Protein AF-A0A7L8G8K6-F1 (afdb_monomer_lite)

Organism: NCBI:txid2724706

pLDDT: mean 93.9, std 5.92, range [66.94, 98.38]

Secondary structure (DSSP, 8-state):
-HHHHHHHHHHHTS---HHHHHHHHHHHHHHHH-HHHHHHHHTSPPPPPP--TTPPPHHHHHHHHHTTTSHHHHHTS-GGGG-

Radius of gyration: 22.26 Å; chains: 1; bounding box: 41×21×52 Å

InterPro domains:
  IPR011989 Armadillo-like helical [G3DSA:1.25.10.10] (1-83)
  IPR016024 Armadillo-type fold [SSF48371] (1-80)
  IPR026739 AP complex subunit beta [PTHR11134] (1-83)

Structure (mmCIF, N/CA/C/O backbone):
data_AF-A0A7L8G8K6-F1
#
_entry.id   AF-A0A7L8G8K6-F1
#
loop_
_atom_site.group_PDB
_atom_site.id
_atom_site.type_symbol
_atom_site.label_atom_id
_atom_site.label_alt_id
_atom_site.label_comp_id
_atom_site.label_asym_id
_atom_site.label_entity_id
_atom_site.label_seq_id
_atom_site.pdbx_PDB_ins_code
_atom_site.Cartn_x
_atom_site.Cartn_y
_atom_site.Cartn_z
_atom_site.occupancy
_atom_site.B_iso_or_equiv
_atom_site.auth_seq_id
_atom_site.auth_comp_id
_atom_site.auth_asym_id
_atom_site.auth_atom_id
_atom_site.pdbx_PDB_model_num
ATOM 1 N N . GLN A 1 1 ? -9.267 8.886 21.678 1.00 66.94 1 GLN A N 1
ATOM 2 C CA . GLN A 1 1 ? -9.854 7.931 20.708 1.00 66.94 1 GLN A CA 1
ATOM 3 C C . GLN A 1 1 ? -10.555 8.623 19.535 1.00 66.94 1 GLN A C 1
ATOM 5 O O . GLN A 1 1 ? -10.792 7.975 18.529 1.00 66.94 1 GLN A O 1
ATOM 10 N N . GLU A 1 2 ? -10.830 9.925 19.617 1.00 90.88 2 GLU A N 1
ATOM 11 C CA . GLU A 1 2 ? -11.515 10.689 18.564 1.00 90.88 2 GLU A CA 1
ATOM 12 C C . GLU A 1 2 ? -10.775 10.688 17.215 1.00 90.88 2 GLU A C 1
ATOM 14 O O . GLU A 1 2 ? -11.382 10.426 16.182 1.00 90.88 2 GLU A O 1
ATOM 19 N N . LEU A 1 3 ? -9.446 10.858 17.223 1.00 95.81 3 LEU A N 1
ATOM 20 C CA . LEU A 1 3 ? -8.642 10.878 15.996 1.00 95.81 3 LEU A CA 1
ATOM 21 C C . LEU A 1 3 ? -8.794 9.601 15.154 1.00 95.81 3 LEU A C 1
ATOM 23 O O . LEU A 1 3 ? -8.975 9.682 13.944 1.00 95.81 3 LEU A O 1
ATOM 27 N N . VAL A 1 4 ? -8.728 8.420 15.780 1.00 94.62 4 VAL A N 1
ATOM 28 C CA . VAL A 1 4 ? -8.807 7.149 15.039 1.00 94.62 4 VAL A CA 1
ATOM 29 C C . VAL A 1 4 ? -10.199 6.931 14.450 1.00 94.62 4 VAL A C 1
ATOM 31 O O . VAL A 1 4 ? -10.313 6.477 13.318 1.00 94.62 4 VAL A O 1
ATOM 34 N N . GLN A 1 5 ? -11.254 7.318 15.171 1.00 94.62 5 GLN A N 1
ATOM 35 C CA . GLN A 1 5 ? -12.624 7.244 14.661 1.00 94.62 5 GLN A CA 1
ATOM 36 C C . GLN A 1 5 ? -12.833 8.208 13.491 1.00 94.62 5 GLN A C 1
ATOM 38 O O . GLN A 1 5 ? -13.411 7.822 12.478 1.00 94.62 5 GLN A O 1
ATOM 43 N N . HIS A 1 6 ? -12.304 9.430 13.596 1.00 97.44 6 HIS A N 1
ATOM 44 C CA . HIS A 1 6 ? -12.387 10.420 12.528 1.00 97.44 6 HIS A CA 1
ATOM 45 C C . HIS A 1 6 ? -11.677 9.950 11.250 1.00 97.44 6 HIS A C 1
ATOM 47 O O . HIS A 1 6 ? -12.282 9.948 10.180 1.00 97.44 6 HIS A O 1
ATOM 53 N N . VAL A 1 7 ? -10.432 9.471 11.355 1.00 97.69 7 VAL A N 1
ATOM 54 C CA . VAL A 1 7 ? -9.669 8.981 10.192 1.00 97.69 7 VAL A CA 1
ATOM 55 C C . VAL A 1 7 ? -10.316 7.744 9.566 1.00 97.69 7 VAL A C 1
ATOM 57 O O . VAL A 1 7 ? -10.364 7.645 8.343 1.00 97.69 7 VAL A O 1
ATOM 60 N N . LEU A 1 8 ? -10.849 6.817 10.369 1.00 97.31 8 LEU A N 1
ATOM 61 C CA . LEU A 1 8 ? -11.568 5.655 9.838 1.00 97.31 8 LEU A CA 1
ATOM 62 C C . LEU A 1 8 ? -12.861 6.057 9.118 1.00 97.31 8 LEU A C 1
ATOM 64 O O . LEU A 1 8 ? -13.172 5.466 8.085 1.00 97.31 8 LEU A O 1
ATOM 68 N N . SER A 1 9 ? -13.583 7.071 9.608 1.00 97.19 9 SER A N 1
ATOM 69 C CA . SER A 1 9 ? -14.756 7.622 8.915 1.00 97.19 9 SER A CA 1
ATOM 70 C C . SER A 1 9 ? -14.368 8.196 7.555 1.00 97.19 9 SER A C 1
ATOM 72 O O . SER A 1 9 ? -14.923 7.776 6.544 1.00 97.19 9 SER A O 1
ATOM 74 N N . LEU A 1 10 ? -13.346 9.056 7.516 1.00 98.00 10 LEU A N 1
ATOM 75 C CA . LEU A 1 10 ? -12.842 9.633 6.266 1.00 98.00 10 LEU A CA 1
ATOM 76 C C . LEU A 1 10 ? -12.399 8.543 5.278 1.00 98.00 10 LEU A C 1
ATOM 78 O O . LEU A 1 10 ? -12.727 8.593 4.095 1.00 98.00 10 LEU A O 1
ATOM 82 N N . ALA A 1 11 ? -11.671 7.533 5.762 1.00 98.19 11 ALA A N 1
ATOM 83 C CA . ALA A 1 11 ? -11.149 6.463 4.921 1.00 98.19 11 ALA A CA 1
ATOM 84 C C . ALA A 1 11 ? -12.244 5.535 4.377 1.00 98.19 11 ALA A C 1
ATOM 86 O O . ALA A 1 11 ? -12.077 5.021 3.279 1.00 98.19 11 ALA A O 1
ATOM 87 N N . THR A 1 12 ? -13.334 5.299 5.117 1.00 97.06 12 THR A N 1
ATOM 88 C CA . THR A 1 12 ? -14.362 4.302 4.750 1.00 97.06 12 THR A CA 1
ATOM 89 C C . THR A 1 12 ? -15.628 4.894 4.136 1.00 97.06 12 THR A C 1
ATOM 91 O O . THR A 1 12 ? -16.226 4.244 3.279 1.00 97.06 12 THR A O 1
ATOM 94 N N . GLN A 1 13 ? -16.040 6.094 4.554 1.00 96.81 13 GLN A N 1
ATOM 95 C CA . GLN A 1 13 ? -17.289 6.732 4.120 1.00 96.81 13 GLN A CA 1
ATOM 96 C C . GLN A 1 13 ? -17.058 7.802 3.054 1.00 96.81 13 GLN A C 1
ATOM 98 O O . GLN A 1 13 ? -17.818 7.862 2.092 1.00 96.81 13 GLN A O 1
ATOM 103 N N . ASP A 1 14 ? -15.996 8.595 3.196 1.00 97.00 14 ASP A N 1
ATOM 104 C CA . ASP A 1 14 ? -15.778 9.787 2.366 1.00 97.00 14 ASP A CA 1
ATOM 105 C C . AS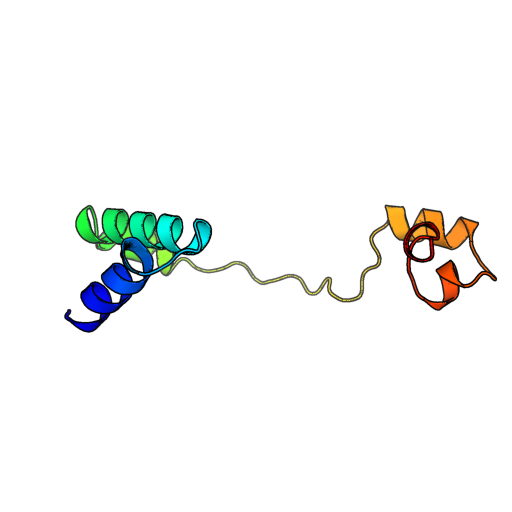P A 1 14 ? -14.746 9.570 1.247 1.00 97.00 14 ASP A C 1
ATOM 107 O O . ASP A 1 14 ? -14.518 10.454 0.422 1.00 97.00 14 ASP A O 1
ATOM 111 N N . SER A 1 15 ? -14.094 8.403 1.207 1.00 97.06 15 SER A N 1
ATOM 112 C CA . SER A 1 15 ? -13.106 8.082 0.179 1.00 97.06 15 SER A CA 1
ATOM 113 C C . SER A 1 15 ? -13.714 7.347 -1.012 1.00 97.06 15 SER A C 1
ATOM 115 O O . SER A 1 15 ? -14.328 6.287 -0.872 1.00 97.06 15 SER A O 1
ATOM 117 N N . ASP A 1 16 ? -13.430 7.849 -2.212 1.00 97.25 16 ASP A N 1
ATOM 118 C CA . ASP A 1 16 ? -13.748 7.164 -3.468 1.00 97.25 16 ASP A CA 1
ATOM 119 C C . ASP A 1 16 ? -12.700 6.110 -3.859 1.00 97.25 16 ASP A C 1
ATOM 121 O O . ASP A 1 16 ? -12.954 5.277 -4.732 1.00 97.25 16 ASP A O 1
ATOM 125 N N . ASN A 1 17 ? -11.525 6.109 -3.215 1.00 98.31 17 ASN A N 1
ATOM 126 C CA . ASN A 1 17 ? -10.460 5.158 -3.516 1.00 98.31 17 ASN A CA 1
ATOM 127 C C . ASN A 1 17 ? -10.789 3.784 -2.889 1.00 98.31 17 ASN A C 1
ATOM 129 O O . ASN A 1 17 ? -10.827 3.670 -1.660 1.00 98.31 17 ASN A O 1
ATOM 133 N N . PRO A 1 18 ? -11.012 2.729 -3.699 1.00 97.75 18 PRO A N 1
ATOM 134 C CA . PRO A 1 18 ? -11.371 1.412 -3.179 1.00 97.75 18 PRO A CA 1
ATOM 135 C C . PRO A 1 18 ? -10.273 0.789 -2.303 1.00 97.75 18 PRO A C 1
ATOM 137 O O . PRO A 1 18 ? -10.612 0.200 -1.282 1.00 97.75 18 PRO A O 1
ATOM 140 N N . ASP A 1 19 ? -8.988 0.983 -2.623 1.00 98.38 19 ASP A N 1
ATOM 141 C CA . ASP A 1 19 ? -7.873 0.472 -1.807 1.00 98.38 19 ASP A CA 1
ATOM 142 C C . ASP A 1 19 ? -7.848 1.139 -0.424 1.00 98.38 19 ASP A C 1
ATOM 144 O O . ASP A 1 19 ? -7.732 0.471 0.605 1.00 98.38 19 ASP A O 1
ATOM 148 N N . LEU A 1 20 ? -8.049 2.462 -0.378 1.00 98.38 20 LEU A N 1
ATOM 149 C CA . LEU A 1 20 ? -8.088 3.195 0.888 1.00 98.38 20 LEU A CA 1
ATOM 150 C C . LEU A 1 20 ? -9.276 2.762 1.760 1.00 98.38 20 LEU A C 1
ATOM 152 O O . LEU A 1 20 ? -9.098 2.550 2.964 1.00 98.38 20 LEU A O 1
ATOM 156 N N . ARG A 1 21 ? -10.462 2.580 1.162 1.00 98.38 21 ARG A N 1
ATOM 157 C CA . ARG A 1 21 ? -11.651 2.084 1.875 1.00 98.38 21 ARG A CA 1
ATOM 158 C C . ARG A 1 21 ? -11.448 0.686 2.434 1.00 98.38 21 ARG A C 1
ATOM 160 O O . ARG A 1 21 ? -11.739 0.460 3.610 1.00 98.38 21 ARG A O 1
ATOM 167 N N . ASP A 1 22 ? -10.926 -0.230 1.625 1.00 98.25 22 ASP A N 1
ATOM 168 C CA . ASP A 1 22 ? -10.689 -1.609 2.049 1.00 98.25 22 ASP A CA 1
ATOM 169 C C . ASP A 1 22 ? -9.682 -1.658 3.197 1.00 98.25 22 ASP A C 1
ATOM 171 O O . ASP A 1 22 ? -9.949 -2.279 4.232 1.00 98.25 22 ASP A O 1
ATOM 175 N N . ARG A 1 23 ? -8.571 -0.921 3.089 1.00 98.25 23 ARG A N 1
ATOM 176 C CA . ARG A 1 23 ? -7.599 -0.796 4.185 1.00 98.25 23 ARG A CA 1
ATOM 177 C C . ARG A 1 23 ? -8.219 -0.180 5.437 1.00 98.25 23 ARG A C 1
ATOM 179 O O . ARG A 1 23 ? -7.950 -0.660 6.540 1.00 98.25 23 ARG A O 1
ATOM 186 N N . GLY A 1 24 ? -9.075 0.829 5.284 1.00 97.88 24 GLY A N 1
ATOM 187 C CA . GLY A 1 24 ? -9.849 1.413 6.379 1.00 97.88 24 GLY A CA 1
ATOM 188 C C . GLY A 1 24 ? -10.707 0.371 7.101 1.00 97.88 24 GLY A C 1
ATOM 189 O O . GLY A 1 24 ? -10.620 0.244 8.324 1.00 97.88 24 GLY A O 1
ATOM 190 N N . PHE A 1 25 ? -11.474 -0.439 6.366 1.00 98.12 25 PHE A N 1
ATOM 191 C CA . PHE A 1 25 ? -12.294 -1.501 6.958 1.00 98.12 25 PHE A CA 1
ATOM 192 C C . PHE A 1 25 ? -11.466 -2.625 7.588 1.00 98.12 25 PHE A C 1
ATOM 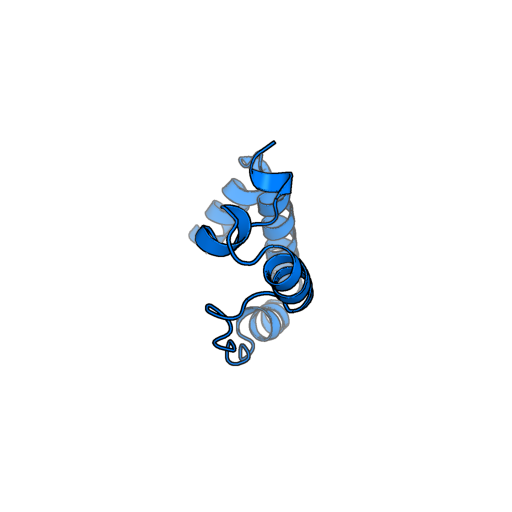194 O O . PHE A 1 25 ? -11.860 -3.134 8.640 1.00 98.12 25 PHE A O 1
ATOM 201 N N . ILE A 1 26 ? -10.328 -3.003 6.997 1.00 98.06 26 ILE A N 1
ATOM 202 C CA . ILE A 1 26 ? -9.404 -3.986 7.586 1.00 98.06 26 ILE A CA 1
ATOM 203 C C . ILE A 1 26 ? -8.924 -3.492 8.953 1.00 98.06 26 ILE A C 1
ATOM 205 O O . ILE A 1 26 ? -9.060 -4.216 9.941 1.00 98.06 26 ILE A O 1
ATOM 209 N N . TYR A 1 27 ? -8.431 -2.251 9.038 1.00 97.44 27 TYR A N 1
ATOM 210 C CA . TYR A 1 27 ? -7.975 -1.689 10.310 1.00 97.44 27 TYR A CA 1
ATOM 211 C C . TYR A 1 27 ? -9.111 -1.516 11.315 1.00 97.44 27 TYR A C 1
ATOM 213 O O . TYR A 1 27 ? -8.923 -1.828 12.490 1.00 97.44 27 TYR A O 1
ATOM 221 N N . TRP A 1 28 ? -10.293 -1.079 10.873 1.00 97.31 28 TRP A N 1
ATOM 222 C CA . TRP A 1 28 ? -11.458 -0.948 11.747 1.00 97.31 28 TRP A CA 1
ATOM 223 C C . TRP A 1 28 ? -11.812 -2.291 12.388 1.00 97.31 28 TRP A C 1
ATOM 225 O O . TRP A 1 28 ? -11.915 -2.385 13.616 1.00 97.31 28 TRP A O 1
ATOM 235 N N . ARG A 1 29 ? -11.969 -3.339 11.570 1.00 97.81 29 ARG A N 1
ATOM 236 C CA . ARG A 1 29 ? -12.310 -4.687 12.041 1.00 97.81 29 ARG A CA 1
ATOM 237 C C . ARG A 1 29 ? -11.233 -5.215 12.981 1.00 97.81 29 ARG A C 1
ATOM 239 O O . ARG A 1 29 ? -11.563 -5.623 14.086 1.00 97.81 29 ARG A O 1
ATOM 246 N N . LEU A 1 30 ? -9.960 -5.117 12.597 1.00 97.06 30 LEU A N 1
ATOM 247 C CA . LEU A 1 30 ? -8.843 -5.591 13.414 1.00 97.06 30 LEU A CA 1
ATOM 248 C C . LEU A 1 30 ? -8.807 -4.908 14.792 1.00 97.06 30 LEU A C 1
ATOM 250 O O . LEU A 1 30 ? -8.766 -5.592 15.811 1.00 97.06 30 LEU A O 1
ATOM 254 N N . LEU A 1 31 ? -8.908 -3.575 14.834 1.00 95.88 31 LEU A N 1
ATOM 255 C CA . LEU A 1 31 ? -8.899 -2.801 16.083 1.00 95.88 31 LEU A CA 1
ATOM 256 C C . LEU A 1 31 ? -10.129 -3.050 16.961 1.00 95.88 31 LEU A C 1
ATOM 258 O O . LEU A 1 31 ? -10.022 -2.996 18.183 1.00 95.88 31 LEU A O 1
ATOM 262 N N . SER A 1 32 ? -11.294 -3.285 16.354 1.00 94.88 32 SER A N 1
ATOM 263 C CA . SER A 1 32 ? -12.541 -3.512 17.099 1.00 94.88 32 SER A CA 1
ATOM 264 C C . SER A 1 32 ? -12.674 -4.950 17.601 1.00 94.88 32 SER A C 1
ATOM 266 O O . SER A 1 32 ? -13.379 -5.185 18.579 1.00 94.88 32 SER A O 1
ATOM 268 N N . THR A 1 33 ? -12.026 -5.908 16.934 1.00 97.19 33 THR A N 1
ATOM 269 C CA . THR A 1 33 ? -12.051 -7.325 17.310 1.00 97.19 33 THR A CA 1
ATOM 270 C C . THR A 1 33 ? -10.980 -7.659 18.342 1.00 97.19 33 THR A C 1
ATOM 272 O O . THR A 1 33 ? -11.306 -8.264 19.359 1.00 97.19 33 THR A O 1
ATOM 275 N N . ASP A 1 34 ? -9.722 -7.277 18.103 1.00 97.06 34 ASP A N 1
ATOM 276 C CA . ASP A 1 34 ? -8.613 -7.607 19.001 1.00 97.06 34 ASP A CA 1
ATOM 277 C C . ASP A 1 34 ? -7.478 -6.564 18.912 1.00 97.06 34 ASP A C 1
ATOM 279 O O . ASP A 1 34 ? -6.611 -6.640 18.033 1.00 97.06 34 ASP A O 1
ATOM 283 N N . PRO A 1 35 ? -7.434 -5.595 19.846 1.00 95.12 35 PRO A N 1
ATOM 284 C CA . PRO A 1 35 ? -6.359 -4.608 19.913 1.00 95.12 35 PRO A CA 1
ATOM 285 C C . PRO A 1 35 ? -4.967 -5.200 20.184 1.00 95.12 35 PRO A C 1
ATOM 287 O O . PRO A 1 35 ?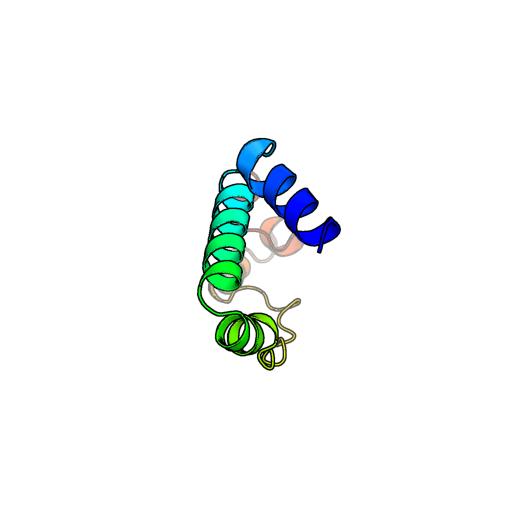 -3.969 -4.587 19.799 1.00 95.12 35 PRO A O 1
ATOM 290 N N . ALA A 1 36 ? -4.874 -6.354 20.854 1.00 97.00 36 ALA A N 1
ATOM 291 C CA . ALA A 1 36 ? -3.592 -6.997 21.132 1.00 97.00 36 ALA A CA 1
ATOM 292 C C . ALA A 1 36 ? -3.033 -7.634 19.855 1.00 97.00 36 ALA A C 1
ATOM 294 O O . ALA A 1 36 ? -1.892 -7.352 19.489 1.00 97.00 36 ALA A O 1
ATOM 295 N N . ALA A 1 37 ? -3.855 -8.379 19.110 1.00 96.12 37 ALA A N 1
ATOM 296 C CA . ALA A 1 37 ? -3.469 -8.882 17.791 1.00 96.12 37 ALA A CA 1
ATOM 297 C C . ALA A 1 37 ? -3.170 -7.740 16.806 1.00 96.12 37 ALA A C 1
ATOM 299 O O . ALA A 1 37 ? -2.207 -7.818 16.043 1.00 96.12 37 ALA A O 1
ATOM 300 N N . ALA A 1 38 ? -3.940 -6.645 16.850 1.00 96.81 38 ALA A N 1
ATOM 301 C CA . ALA A 1 38 ? -3.677 -5.465 16.029 1.00 96.81 38 ALA A CA 1
ATOM 302 C C . ALA A 1 38 ? -2.264 -4.908 16.253 1.00 96.81 38 ALA A C 1
ATOM 304 O O . ALA A 1 38 ? -1.589 -4.528 15.295 1.00 96.81 38 ALA A O 1
ATOM 305 N N . LYS A 1 39 ? -1.806 -4.886 17.509 1.00 97.25 39 LYS A N 1
ATOM 306 C CA . LYS A 1 39 ? -0.458 -4.444 17.866 1.00 97.25 39 LYS A CA 1
ATOM 307 C C . LYS A 1 39 ? 0.604 -5.354 17.253 1.00 97.25 39 LYS A C 1
ATOM 309 O O . LYS A 1 39 ? 1.508 -4.840 16.602 1.00 97.25 39 LYS A O 1
ATOM 314 N N . GLU A 1 40 ? 0.468 -6.667 17.420 1.00 97.75 40 GLU A N 1
ATOM 315 C CA . GLU A 1 40 ? 1.429 -7.643 16.890 1.00 97.75 40 GLU A CA 1
ATOM 316 C C . GLU A 1 40 ? 1.508 -7.603 15.360 1.00 97.75 40 GLU A C 1
ATOM 318 O O . GLU A 1 40 ? 2.589 -7.720 14.798 1.00 97.75 40 GLU A O 1
ATOM 323 N N . VAL A 1 41 ? 0.386 -7.374 14.672 1.00 96.81 41 VAL A N 1
ATOM 324 C CA . VAL A 1 41 ? 0.355 -7.288 13.204 1.00 96.81 41 VAL A CA 1
ATOM 325 C C . VAL A 1 41 ? 0.931 -5.964 12.697 1.00 96.81 41 VAL A C 1
ATOM 327 O O . VAL A 1 41 ? 1.766 -5.948 11.796 1.00 96.81 41 VAL A O 1
ATOM 330 N N . VAL A 1 42 ? 0.467 -4.832 13.235 1.00 96.31 42 VAL A N 1
ATOM 331 C CA . VAL A 1 42 ? 0.796 -3.500 12.691 1.00 96.31 42 VAL A CA 1
ATOM 332 C C . VAL A 1 42 ? 2.179 -3.025 13.137 1.00 96.31 42 VAL A C 1
ATOM 334 O O . VAL A 1 42 ? 2.854 -2.324 12.379 1.00 96.31 42 VAL A O 1
ATOM 337 N N . LEU A 1 43 ? 2.601 -3.396 14.349 1.00 97.25 43 LEU A N 1
ATOM 338 C CA . LEU A 1 43 ? 3.905 -3.046 14.920 1.00 97.25 43 LEU A CA 1
ATOM 339 C C . LEU A 1 43 ? 4.915 -4.200 14.853 1.00 97.25 43 LEU A C 1
ATOM 341 O O . LEU A 1 43 ? 5.927 -4.146 15.551 1.00 97.25 43 LEU A O 1
ATOM 345 N N . ALA A 1 44 ? 4.660 -5.217 14.025 1.00 97.81 44 ALA A N 1
ATOM 346 C CA . ALA A 1 44 ? 5.631 -6.266 13.737 1.00 97.81 44 ALA A CA 1
ATOM 347 C C . ALA A 1 44 ? 6.974 -5.668 13.287 1.00 97.81 44 ALA A C 1
ATOM 349 O O . ALA A 1 44 ? 7.017 -4.639 12.600 1.00 97.81 44 ALA A O 1
ATOM 350 N N . GLU A 1 45 ? 8.069 -6.346 13.631 1.00 97.44 45 GLU A N 1
ATOM 351 C CA . GLU A 1 45 ? 9.385 -6.023 13.091 1.00 97.44 45 GLU A CA 1
ATOM 352 C C . GLU A 1 45 ? 9.343 -6.154 11.566 1.00 97.44 45 GLU A C 1
ATOM 354 O O . GLU A 1 45 ? 9.060 -7.218 11.011 1.00 97.44 45 GLU A O 1
ATOM 359 N N . LYS A 1 46 ? 9.569 -5.034 10.878 1.00 95.50 46 LYS A N 1
ATOM 360 C CA . LYS A 1 46 ? 9.592 -5.012 9.419 1.00 95.50 46 LYS A CA 1
ATOM 361 C C . LYS A 1 46 ? 10.960 -5.506 8.961 1.00 95.50 46 L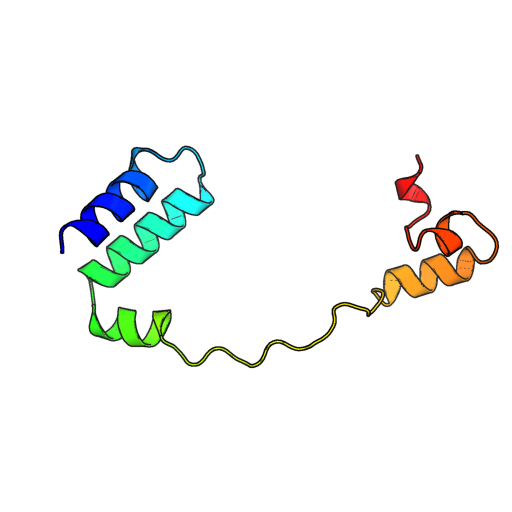YS A C 1
ATOM 363 O O . LYS A 1 46 ? 11.962 -5.035 9.502 1.00 95.50 46 LYS A O 1
ATOM 368 N N . PRO A 1 47 ? 11.021 -6.414 7.975 1.00 94.88 47 PRO A N 1
ATOM 369 C CA . PRO A 1 47 ? 12.298 -6.868 7.452 1.00 94.88 47 PRO A CA 1
ATOM 370 C C . PRO A 1 47 ? 13.086 -5.686 6.880 1.00 94.88 47 PRO A C 1
ATOM 372 O O . PRO A 1 47 ? 12.506 -4.695 6.425 1.00 94.88 47 PRO A O 1
ATOM 375 N N . LEU A 1 48 ? 14.413 -5.810 6.890 1.00 93.69 48 LEU A N 1
ATOM 376 C CA . LEU A 1 48 ? 15.284 -4.857 6.213 1.00 93.69 48 LEU A CA 1
ATOM 377 C C . LEU A 1 48 ? 14.938 -4.839 4.722 1.00 93.69 48 LEU A C 1
ATOM 379 O O . LEU A 1 48 ? 14.833 -5.887 4.085 1.00 93.69 48 LEU A O 1
ATOM 383 N N . ILE A 1 49 ? 14.737 -3.641 4.179 1.00 90.31 49 ILE A N 1
ATOM 384 C CA . ILE A 1 49 ? 14.502 -3.454 2.749 1.00 90.31 49 ILE A CA 1
ATOM 385 C C . ILE A 1 49 ? 15.852 -3.618 2.044 1.00 90.31 49 ILE A C 1
ATOM 387 O O . ILE A 1 49 ? 16.818 -2.953 2.411 1.00 90.31 49 ILE A O 1
ATOM 391 N N . SER A 1 50 ? 15.914 -4.522 1.065 1.00 87.56 50 SER A N 1
ATOM 392 C CA . SER A 1 50 ? 17.083 -4.703 0.198 1.00 87.56 50 SER A CA 1
ATOM 393 C C . SER A 1 50 ? 17.261 -3.483 -0.713 1.00 87.56 50 SER A C 1
ATOM 395 O O . SER A 1 50 ? 16.281 -2.949 -1.235 1.00 87.56 50 SER A O 1
ATOM 397 N N . GLU A 1 51 ? 18.500 -3.038 -0.913 1.00 80.75 51 GLU A N 1
ATOM 398 C CA . GLU A 1 51 ? 18.833 -1.940 -1.826 1.00 80.75 51 GLU A CA 1
ATOM 399 C C . GLU A 1 51 ? 18.978 -2.482 -3.260 1.00 80.75 51 GLU A C 1
ATOM 401 O O . GLU A 1 51 ? 20.073 -2.799 -3.713 1.00 80.75 51 GLU A O 1
ATOM 406 N N . GLU A 1 52 ? 17.861 -2.621 -3.978 1.00 78.69 52 GLU A N 1
ATOM 407 C CA . GLU A 1 52 ? 17.834 -3.111 -5.375 1.00 78.69 52 GLU A CA 1
ATOM 408 C C . GLU A 1 52 ? 17.551 -2.002 -6.403 1.00 78.69 52 GLU A C 1
ATOM 410 O O . GLU A 1 52 ? 17.301 -2.275 -7.573 1.00 78.69 52 GLU A O 1
ATOM 415 N N . THR A 1 53 ? 17.604 -0.735 -5.986 1.00 73.31 53 THR A N 1
ATOM 416 C CA . THR A 1 53 ? 17.117 0.420 -6.761 1.00 73.31 53 THR A CA 1
ATOM 417 C C . THR A 1 53 ? 17.806 0.615 -8.117 1.00 73.31 53 THR A C 1
ATOM 419 O O . THR A 1 53 ? 17.186 1.146 -9.036 1.00 73.31 53 THR A O 1
ATOM 422 N N . ASP A 1 54 ? 19.055 0.166 -8.261 1.00 78.69 54 ASP A N 1
ATOM 423 C CA . ASP A 1 54 ? 19.859 0.371 -9.474 1.00 78.69 54 ASP A CA 1
ATOM 424 C C . ASP A 1 54 ? 19.951 -0.877 -10.369 1.00 78.69 54 ASP A C 1
ATOM 426 O O . ASP A 1 54 ? 20.620 -0.857 -11.407 1.00 78.69 54 ASP A O 1
ATOM 430 N N . LEU A 1 55 ? 19.301 -1.981 -9.983 1.00 84.56 55 LEU A N 1
ATOM 431 C CA . LEU A 1 55 ? 19.320 -3.204 -10.777 1.00 84.56 55 LEU A CA 1
ATOM 432 C C . LEU A 1 55 ? 18.340 -3.092 -11.946 1.00 84.56 55 LEU A C 1
ATOM 434 O O . LEU A 1 55 ? 17.144 -2.866 -11.777 1.00 84.56 55 LEU A O 1
ATOM 438 N N . ILE A 1 56 ? 18.858 -3.305 -13.153 1.00 87.88 56 ILE A N 1
ATOM 439 C CA . ILE A 1 56 ? 18.027 -3.531 -14.333 1.00 87.88 56 ILE A CA 1
ATOM 440 C C . ILE A 1 56 ? 17.466 -4.950 -14.228 1.00 87.88 56 ILE A C 1
ATOM 442 O O . ILE A 1 56 ? 18.217 -5.893 -13.965 1.00 87.88 56 ILE A O 1
ATOM 446 N N . GLU A 1 57 ? 16.157 -5.106 -14.441 1.00 91.31 57 GLU A N 1
ATOM 447 C CA . GLU A 1 57 ? 15.525 -6.425 -14.498 1.00 91.31 57 GLU A CA 1
ATOM 448 C C . GLU A 1 57 ? 16.278 -7.307 -15.517 1.00 91.31 57 GLU A C 1
ATOM 450 O O . GLU A 1 57 ? 16.490 -6.860 -16.647 1.00 91.31 57 GLU A O 1
ATOM 455 N N . PRO A 1 58 ? 16.695 -8.541 -15.171 1.00 92.06 58 PRO A N 1
ATOM 456 C CA . PRO A 1 58 ? 17.527 -9.362 -16.057 1.00 92.06 58 PRO A CA 1
ATOM 457 C C . PRO A 1 58 ? 16.930 -9.575 -17.454 1.00 92.06 58 PRO A C 1
ATOM 459 O O . PRO A 1 58 ? 17.649 -9.562 -18.447 1.00 92.06 58 PRO A O 1
ATOM 462 N N . THR A 1 59 ? 15.607 -9.699 -17.537 1.00 93.75 59 THR A N 1
ATOM 463 C CA . THR A 1 59 ? 14.859 -9.842 -18.794 1.00 93.75 59 THR A CA 1
ATOM 464 C C . THR A 1 59 ? 14.983 -8.596 -19.677 1.00 93.75 59 THR A C 1
ATOM 466 O O . THR A 1 59 ? 15.251 -8.709 -20.873 1.00 93.75 59 THR A O 1
ATOM 469 N N . LEU A 1 60 ? 14.852 -7.405 -19.086 1.00 93.56 60 LEU A N 1
ATOM 470 C CA . LEU A 1 60 ? 15.054 -6.132 -19.769 1.00 93.56 60 LEU A CA 1
ATOM 471 C C . LEU A 1 60 ? 16.521 -5.962 -20.175 1.00 93.56 60 LEU A C 1
ATOM 473 O O . LEU A 1 60 ? 16.800 -5.462 -21.261 1.00 93.56 60 LEU A O 1
ATOM 477 N N . LEU A 1 61 ? 17.469 -6.386 -19.338 1.00 94.19 61 LEU A N 1
ATOM 478 C CA . LEU A 1 61 ? 18.891 -6.324 -19.669 1.00 94.19 61 LEU A CA 1
ATOM 479 C C . LEU A 1 61 ? 19.220 -7.167 -20.911 1.00 94.19 61 LEU A C 1
ATOM 481 O O . LEU A 1 61 ? 19.885 -6.666 -21.818 1.00 94.19 61 LEU A O 1
ATOM 485 N N . ASP A 1 62 ? 18.721 -8.403 -20.981 1.00 95.31 62 ASP A N 1
ATOM 486 C CA . ASP A 1 62 ? 18.907 -9.292 -22.135 1.00 95.31 62 ASP A CA 1
ATOM 487 C C . ASP A 1 62 ? 18.338 -8.679 -23.430 1.00 95.31 62 ASP A C 1
ATOM 489 O O . ASP A 1 62 ? 18.961 -8.741 -24.497 1.00 95.31 62 ASP A O 1
ATOM 493 N N . GLU A 1 63 ? 17.182 -8.016 -23.337 1.00 94.31 63 GLU A N 1
ATOM 494 C CA . GLU A 1 63 ? 16.583 -7.278 -24.451 1.00 94.31 63 GLU A CA 1
ATOM 495 C C . GLU A 1 63 ? 17.449 -6.076 -24.865 1.00 94.31 63 GLU A C 1
ATOM 497 O O . GLU A 1 63 ? 17.752 -5.892 -26.047 1.00 94.31 63 GLU A O 1
ATOM 502 N N . LEU A 1 64 ? 17.916 -5.274 -23.904 1.00 95.31 64 LEU A N 1
ATOM 503 C CA . LEU A 1 64 ? 18.765 -4.112 -24.175 1.00 95.31 64 LEU A CA 1
ATOM 504 C C . LEU A 1 64 ? 20.118 -4.504 -24.786 1.00 95.31 64 LEU A C 1
ATOM 506 O O . LEU A 1 64 ? 20.634 -3.758 -25.623 1.00 95.31 64 LEU A O 1
ATOM 510 N N . ILE A 1 65 ? 20.663 -5.677 -24.441 1.00 95.69 65 ILE A N 1
ATOM 511 C CA . ILE A 1 65 ? 21.873 -6.234 -25.067 1.00 95.69 65 ILE A CA 1
ATOM 512 C C . ILE A 1 65 ? 21.647 -6.493 -26.564 1.00 95.69 65 ILE A C 1
ATOM 514 O O . ILE A 1 65 ? 22.516 -6.174 -27.380 1.00 95.69 65 ILE A O 1
ATOM 518 N N . CYS A 1 66 ? 20.468 -6.986 -26.957 1.00 95.94 66 CYS A N 1
ATOM 519 C CA . CYS A 1 66 ? 20.103 -7.147 -28.372 1.00 95.94 66 CYS A CA 1
ATOM 520 C C . CYS A 1 66 ? 19.970 -5.802 -29.113 1.00 95.94 66 CYS A C 1
ATOM 522 O O . CYS A 1 66 ? 20.019 -5.760 -30.344 1.00 95.94 66 CYS A O 1
ATOM 524 N N . HIS A 1 67 ? 19.824 -4.704 -28.369 1.00 94.06 67 HIS A N 1
ATOM 525 C CA . HIS A 1 67 ? 19.586 -3.354 -28.872 1.00 94.06 67 HIS A CA 1
ATOM 526 C C . HIS A 1 67 ? 20.730 -2.370 -28.575 1.00 94.06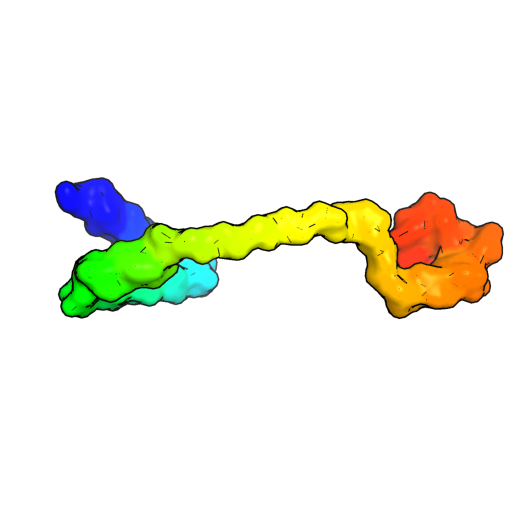 67 HIS A C 1
ATOM 528 O O . HIS A 1 67 ? 20.517 -1.151 -28.622 1.00 94.06 67 HIS A O 1
ATOM 534 N N . ILE A 1 68 ? 21.947 -2.868 -28.321 1.00 94.75 68 ILE A N 1
ATOM 535 C CA . ILE A 1 68 ? 23.154 -2.036 -28.191 1.00 94.75 68 ILE A CA 1
ATOM 536 C C . ILE A 1 68 ? 23.309 -1.150 -29.437 1.00 94.75 68 ILE A C 1
ATOM 538 O O . ILE A 1 68 ? 23.074 -1.581 -30.563 1.00 94.75 68 ILE A O 1
ATOM 542 N N . SER A 1 69 ? 23.702 0.111 -29.223 1.00 94.50 69 SER A N 1
ATOM 543 C CA . SER A 1 69 ? 23.804 1.152 -30.264 1.00 94.50 69 SER A CA 1
ATOM 544 C C . SER A 1 69 ? 22.465 1.684 -30.799 1.00 94.50 69 SER A C 1
ATOM 546 O O . SER A 1 69 ? 22.443 2.373 -31.818 1.00 94.50 69 SER A O 1
ATOM 548 N N . SER A 1 70 ? 21.357 1.442 -30.094 1.00 94.44 70 SER A N 1
ATOM 549 C CA . SER A 1 70 ? 20.055 2.075 -30.361 1.00 94.44 70 SER A CA 1
ATOM 550 C C . SER A 1 70 ? 19.599 2.985 -29.211 1.00 94.44 70 SER A C 1
ATOM 552 O O . SER A 1 70 ? 20.133 2.920 -28.101 1.00 94.44 70 SER A O 1
ATOM 554 N N . LEU A 1 71 ? 18.559 3.795 -29.447 1.00 93.75 71 LEU A N 1
ATOM 555 C CA . LEU A 1 71 ? 17.952 4.651 -28.416 1.00 93.75 71 LEU A CA 1
ATOM 556 C C . LEU A 1 71 ? 17.442 3.857 -27.202 1.00 93.75 71 LEU A C 1
ATOM 558 O O . LEU A 1 71 ? 17.538 4.354 -26.083 1.00 93.75 71 LEU A O 1
ATOM 562 N N . ALA A 1 72 ? 16.972 2.620 -27.393 1.00 94.44 72 ALA A N 1
ATOM 563 C CA . ALA A 1 72 ? 16.527 1.754 -26.300 1.00 94.44 72 ALA A CA 1
ATOM 564 C C . ALA A 1 72 ? 17.648 1.533 -25.270 1.00 94.44 72 ALA A C 1
ATOM 566 O O . ALA A 1 72 ? 17.453 1.757 -24.074 1.00 94.44 72 ALA A O 1
ATOM 567 N N . SER A 1 73 ? 18.859 1.222 -25.753 1.00 94.00 73 SER A N 1
ATOM 568 C CA . SER A 1 73 ? 20.050 1.047 -24.910 1.00 94.00 73 SER A CA 1
ATOM 569 C C . SER A 1 73 ? 20.550 2.339 -24.256 1.00 94.00 73 SER A C 1
ATOM 571 O O . SER A 1 73 ? 21.166 2.272 -23.205 1.00 94.00 73 SER A O 1
ATOM 573 N N . VAL A 1 74 ? 20.272 3.515 -24.831 1.00 94.19 74 VAL A N 1
ATOM 574 C CA . VAL A 1 74 ? 20.661 4.814 -24.244 1.00 94.19 74 VAL A CA 1
ATOM 575 C C . VAL A 1 74 ? 19.692 5.243 -23.142 1.00 94.19 74 VAL A C 1
ATOM 577 O O . VAL A 1 74 ? 20.101 5.820 -22.140 1.00 94.19 74 VAL A O 1
ATOM 580 N N . TYR A 1 75 ? 18.402 4.968 -23.320 1.00 94.75 75 TYR A N 1
ATOM 581 C CA . TYR A 1 75 ? 17.356 5.356 -22.373 1.00 94.75 75 TYR A CA 1
ATOM 582 C C . TYR A 1 75 ? 17.050 4.292 -21.314 1.00 94.75 75 TYR A C 1
ATOM 584 O O . TYR A 1 75 ? 16.216 4.555 -20.450 1.00 94.75 75 TYR A O 1
ATOM 592 N N . HIS A 1 76 ? 17.681 3.115 -21.391 1.00 93.94 76 HIS A N 1
ATOM 593 C CA . HIS A 1 76 ? 17.407 1.951 -20.536 1.00 93.94 76 HIS A CA 1
ATOM 594 C C . HIS A 1 76 ? 15.913 1.590 -20.516 1.00 93.94 76 HIS A C 1
ATOM 596 O O . HIS A 1 76 ? 15.320 1.338 -19.468 1.00 93.94 76 HIS A O 1
ATOM 602 N N . LYS A 1 77 ? 15.283 1.618 -21.694 1.00 94.00 77 LYS A N 1
ATOM 603 C CA . LYS A 1 77 ? 13.859 1.321 -21.878 1.00 94.00 77 LYS A CA 1
ATOM 604 C C . LYS A 1 77 ? 13.677 0.334 -23.023 1.00 94.00 77 LYS A C 1
ATOM 606 O O . LYS A 1 77 ? 14.435 0.416 -23.992 1.00 94.00 77 LYS A O 1
ATOM 611 N N . PRO A 1 78 ? 12.661 -0.541 -22.960 1.00 93.50 78 PRO A N 1
ATOM 612 C CA . PRO A 1 78 ? 12.374 -1.445 -24.061 1.00 93.50 78 PRO A CA 1
ATOM 613 C C . PRO A 1 78 ? 12.023 -0.642 -25.328 1.00 93.50 78 PRO A C 1
ATOM 615 O O . PRO A 1 78 ? 11.444 0.446 -25.221 1.00 93.50 78 PRO A O 1
ATOM 618 N N . PRO A 1 79 ? 12.322 -1.145 -26.539 1.00 91.44 79 PRO A N 1
ATOM 619 C CA . PRO A 1 79 ? 11.986 -0.473 -27.795 1.00 91.44 79 PRO A CA 1
ATOM 620 C C . PRO A 1 79 ? 10.493 -0.138 -27.943 1.00 91.44 79 PRO A C 1
ATOM 622 O O . PRO A 1 79 ? 10.142 0.857 -28.574 1.00 91.44 79 PRO A O 1
ATOM 625 N N . THR A 1 80 ? 9.607 -0.931 -27.333 1.00 93.00 80 THR A N 1
ATOM 626 C CA . THR A 1 80 ? 8.151 -0.701 -27.318 1.00 93.00 80 THR A CA 1
ATOM 627 C C . THR A 1 80 ? 7.738 0.557 -26.558 1.00 93.00 80 THR A C 1
ATOM 629 O O . THR A 1 80 ? 6.651 1.068 -26.791 1.00 93.00 80 THR A O 1
ATOM 632 N N . ALA A 1 81 ? 8.596 1.104 -25.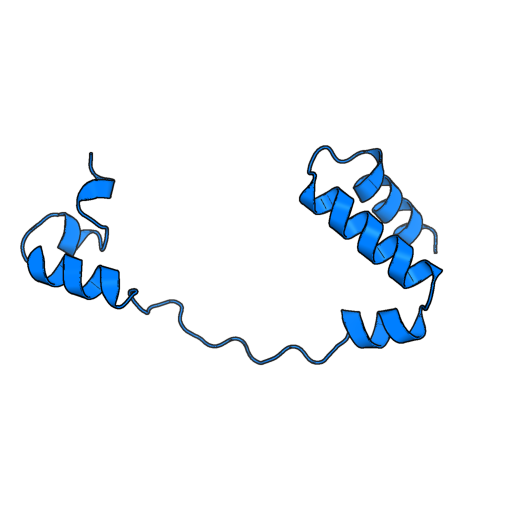692 1.00 93.69 81 ALA A N 1
ATOM 633 C CA . ALA A 1 81 ? 8.312 2.341 -24.968 1.00 93.69 81 ALA A CA 1
ATOM 634 C C . ALA A 1 81 ? 8.360 3.602 -25.854 1.00 93.69 81 ALA A C 1
ATOM 636 O O . ALA A 1 81 ? 8.030 4.688 -25.377 1.00 93.69 81 ALA A O 1
ATOM 637 N N . PHE A 1 82 ? 8.811 3.482 -27.107 1.00 87.12 82 PHE A N 1
ATOM 638 C CA . PHE A 1 82 ? 8.958 4.599 -28.048 1.00 87.12 82 PHE A CA 1
ATOM 639 C C . PHE A 1 82 ? 7.927 4.585 -29.185 1.00 87.12 82 PHE A C 1
ATOM 641 O O . PHE A 1 82 ? 8.020 5.428 -30.079 1.00 87.12 82 PHE A O 1
ATOM 648 N N . VAL A 1 83 ? 6.988 3.632 -29.172 1.00 74.94 83 VAL A N 1
ATOM 649 C CA . VAL A 1 83 ? 5.954 3.440 -30.202 1.00 74.94 83 VAL A CA 1
ATOM 650 C C . VAL A 1 83 ? 4.577 3.755 -29.637 1.00 74.94 83 VAL A C 1
ATOM 652 O O . VAL A 1 83 ? 4.311 3.353 -28.484 1.00 74.94 83 VAL A O 1
#

Sequence (83 aa):
QELVQHVLSLATQDSDNPDLRDRGFIYWRLLSTDPAAAKEVVLAEKPLISEETDLIEPTLLDELICHISSLASVYHKPPTAFV

Foldseek 3Di:
DVVLVVCLCCQQPVDPDPVSNVVSVVLVCCCVPDVVVSCCVPVPDDDDDDPCPPDQDVVLVVQLVVVPPHPCVVVSHHPVVVD